Protein AF-A0A1M2YQU1-F1 (afdb_monomer_lite)

Radius of gyration: 32.19 Å; chains: 1; bounding box: 59×50×80 Å

Structure (mmCIF, N/CA/C/O backbone):
data_AF-A0A1M2YQU1-F1
#
_entry.id   AF-A0A1M2YQU1-F1
#
loop_
_atom_site.group_PDB
_atom_site.id
_atom_site.type_symbol
_atom_site.label_atom_id
_atom_site.label_alt_id
_atom_site.label_comp_id
_atom_site.label_asym_id
_atom_site.label_entity_id
_atom_site.label_seq_id
_atom_site.pdbx_PDB_ins_code
_atom_site.Cartn_x
_atom_site.Cartn_y
_atom_site.Cartn_z
_atom_site.occupancy
_atom_site.B_iso_or_equiv
_atom_site.auth_seq_id
_atom_site.auth_comp_id
_atom_site.auth_asym_id
_atom_site.auth_atom_id
_atom_site.pdbx_PDB_model_num
ATOM 1 N N . MET A 1 1 ? 38.304 32.583 -39.332 1.00 53.69 1 MET A N 1
ATOM 2 C CA . MET A 1 1 ? 36.931 32.877 -38.885 1.00 53.69 1 MET A CA 1
ATOM 3 C C . MET A 1 1 ? 36.137 31.611 -39.143 1.00 53.69 1 MET A C 1
ATOM 5 O O . MET A 1 1 ? 35.851 31.327 -40.295 1.00 53.69 1 MET A O 1
ATOM 9 N N . PHE A 1 2 ? 35.984 30.772 -38.117 1.00 60.31 2 PHE A N 1
ATOM 10 C CA . PHE A 1 2 ? 35.249 29.508 -38.220 1.00 60.31 2 PHE A CA 1
ATOM 11 C C . PHE A 1 2 ? 33.756 29.832 -38.169 1.00 60.31 2 PHE A C 1
ATOM 13 O O . PHE A 1 2 ? 33.346 30.621 -37.319 1.00 60.31 2 PHE A O 1
ATOM 20 N N . GLY A 1 3 ? 32.996 29.325 -39.138 1.00 74.44 3 GLY A N 1
ATOM 21 C CA . GLY A 1 3 ? 31.569 29.603 -39.271 1.00 74.44 3 GLY A CA 1
ATOM 22 C C . GLY A 1 3 ? 30.749 28.674 -38.387 1.00 74.44 3 GLY A C 1
ATOM 23 O O . GLY A 1 3 ? 31.134 27.529 -38.159 1.00 74.44 3 GLY A O 1
ATOM 24 N N . ASP A 1 4 ? 29.598 29.152 -37.925 1.00 73.00 4 ASP A N 1
ATOM 25 C CA . ASP A 1 4 ? 28.655 28.380 -37.103 1.00 73.00 4 ASP A CA 1
ATOM 26 C C . ASP A 1 4 ? 28.257 27.037 -37.755 1.00 73.00 4 ASP A C 1
ATOM 28 O O . ASP A 1 4 ? 27.980 26.056 -37.068 1.00 73.00 4 ASP A O 1
ATOM 32 N N . SER A 1 5 ? 28.350 26.950 -39.087 1.00 72.56 5 SER A N 1
ATOM 33 C CA . SER A 1 5 ? 28.106 25.743 -39.883 1.00 72.56 5 SER A CA 1
ATOM 34 C C . SER A 1 5 ? 29.110 24.605 -39.670 1.00 72.56 5 SER A C 1
ATOM 36 O O . SER A 1 5 ? 28.792 23.455 -39.976 1.00 72.56 5 SER A O 1
ATOM 38 N N . ASP A 1 6 ? 30.310 24.879 -39.153 1.00 74.12 6 ASP A N 1
ATOM 39 C CA . ASP A 1 6 ? 31.285 23.831 -38.837 1.00 74.12 6 ASP A CA 1
ATOM 40 C C . ASP A 1 6 ? 30.965 23.158 -37.494 1.00 74.12 6 ASP A C 1
ATOM 42 O O . ASP A 1 6 ? 31.154 21.951 -37.351 1.00 74.12 6 ASP A O 1
ATOM 46 N N . TRP A 1 7 ? 30.390 23.895 -36.537 1.00 67.50 7 TRP A N 1
ATOM 47 C CA . TRP A 1 7 ? 29.930 23.340 -35.259 1.00 67.50 7 TRP A CA 1
ATOM 48 C C . TRP A 1 7 ? 28.732 22.401 -35.427 1.00 67.50 7 TRP A C 1
ATOM 50 O O . TRP A 1 7 ? 28.686 21.347 -34.789 1.00 67.50 7 TRP A O 1
ATOM 60 N N . GLU A 1 8 ? 27.803 22.730 -36.327 1.00 70.69 8 GLU A N 1
ATOM 61 C CA . GLU A 1 8 ? 26.645 21.879 -36.629 1.00 70.69 8 GLU A CA 1
ATOM 62 C C . GLU A 1 8 ? 27.042 20.523 -37.228 1.00 70.69 8 GLU A C 1
ATOM 64 O O . GLU A 1 8 ? 26.410 19.508 -36.932 1.00 70.69 8 GLU A O 1
ATOM 69 N N . LYS A 1 9 ? 28.135 20.464 -38.000 1.00 69.00 9 LYS A N 1
ATOM 70 C CA . LYS A 1 9 ? 28.631 19.210 -38.591 1.00 69.00 9 LYS A CA 1
ATOM 71 C C . LYS A 1 9 ? 29.144 18.227 -37.539 1.00 69.00 9 LYS A C 1
ATOM 73 O O . LYS A 1 9 ? 28.830 17.044 -37.620 1.00 69.00 9 LYS A O 1
ATOM 78 N N . PHE A 1 10 ? 29.845 18.709 -36.511 1.00 62.84 10 PHE A N 1
ATOM 79 C CA . PHE A 1 10 ? 30.324 17.853 -35.416 1.00 62.84 10 PHE A CA 1
ATOM 80 C C . PHE A 1 10 ? 29.189 17.331 -34.525 1.00 62.84 10 PHE A C 1
ATOM 82 O O . PHE A 1 10 ? 29.283 16.236 -33.964 1.00 62.84 10 PHE A O 1
ATOM 89 N N . LEU A 1 11 ? 28.115 18.112 -34.384 1.00 66.62 11 LEU A N 1
ATOM 90 C CA . LEU A 1 11 ? 26.898 17.707 -33.679 1.00 66.62 11 LEU A CA 1
ATOM 91 C C . LEU A 1 11 ? 26.118 16.660 -34.489 1.00 66.62 11 LEU A C 1
ATOM 93 O O . LEU A 1 11 ? 25.670 15.663 -33.923 1.00 66.62 11 LEU A O 1
ATOM 97 N N . ALA A 1 12 ? 26.033 16.841 -35.809 1.00 63.03 12 ALA A N 1
ATOM 98 C CA . ALA A 1 12 ? 25.401 15.895 -36.724 1.00 63.03 12 ALA A CA 1
ATOM 99 C C . ALA A 1 12 ? 26.167 14.560 -36.824 1.00 63.03 12 ALA A C 1
ATOM 101 O O . ALA A 1 12 ? 25.546 13.501 -36.853 1.00 63.03 12 ALA A O 1
ATOM 102 N N . GLU A 1 13 ? 27.504 14.569 -36.780 1.00 61.34 13 GLU A N 1
ATOM 103 C CA . GLU A 1 13 ? 28.318 13.339 -36.776 1.00 61.34 13 GLU A CA 1
ATOM 104 C C . GLU A 1 13 ? 28.198 12.519 -35.477 1.00 61.34 13 GLU A C 1
ATOM 106 O O . GLU A 1 13 ? 28.418 11.307 -35.493 1.00 61.34 13 GLU A O 1
ATOM 111 N N . ARG A 1 14 ? 27.793 13.132 -34.353 1.00 58.28 14 ARG A N 1
ATOM 112 C CA . ARG A 1 14 ? 27.457 12.412 -33.105 1.00 58.28 14 ARG A CA 1
ATOM 113 C C . ARG A 1 14 ? 26.005 11.917 -33.043 1.00 58.28 14 ARG A C 1
ATOM 115 O O . ARG A 1 14 ? 25.676 11.148 -32.138 1.00 58.28 14 ARG A O 1
ATOM 122 N N . GLY A 1 15 ? 25.142 12.352 -33.960 1.00 62.62 15 GLY A N 1
ATOM 123 C CA . GLY A 1 15 ? 23.695 12.129 -33.924 1.00 62.62 15 GLY A CA 1
ATOM 124 C C . GLY A 1 15 ? 23.205 11.180 -35.014 1.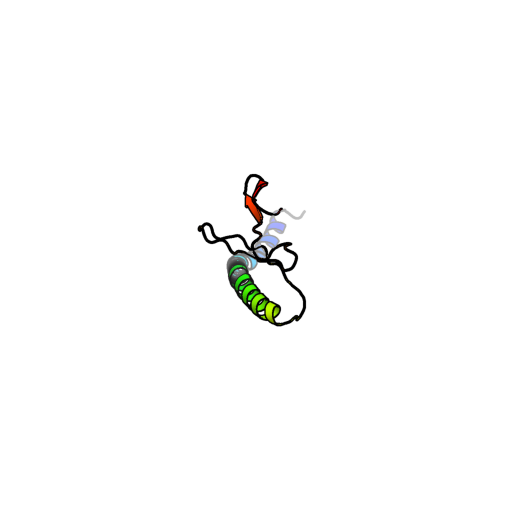00 62.62 15 GLY A C 1
ATOM 125 O O . GLY A 1 15 ? 22.6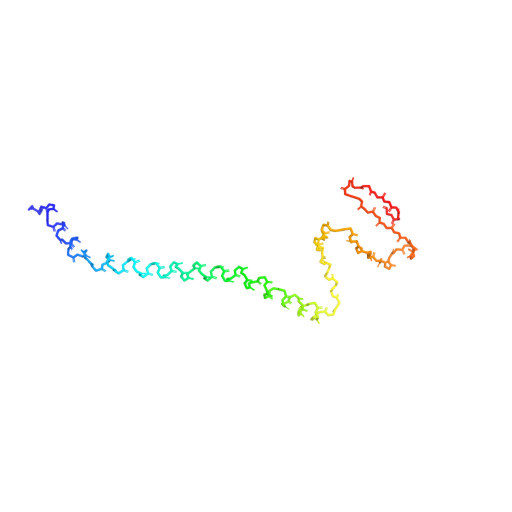26 11.627 -35.997 1.00 62.62 15 GLY A O 1
ATOM 126 N N . PRO A 1 16 ? 23.491 9.870 -34.901 1.00 54.19 16 PRO A N 1
ATOM 127 C CA . PRO A 1 16 ? 22.417 8.896 -35.165 1.00 54.19 16 PRO A CA 1
ATOM 128 C C . PRO A 1 16 ? 22.432 7.639 -34.270 1.00 54.19 16 PRO A C 1
ATOM 130 O O . PRO A 1 16 ? 21.465 6.879 -34.260 1.00 54.19 16 PRO A O 1
ATOM 133 N N . LEU A 1 17 ? 23.497 7.391 -33.497 1.00 55.00 17 LEU A N 1
ATOM 134 C CA . LEU A 1 17 ? 23.597 6.189 -32.647 1.00 55.00 17 LEU A CA 1
ATOM 135 C C . LEU A 1 17 ? 22.910 6.353 -31.288 1.00 55.00 17 LEU A C 1
ATOM 137 O O . LEU A 1 17 ? 22.363 5.386 -30.758 1.00 55.00 17 LEU A O 1
ATOM 141 N N . LEU A 1 18 ? 22.905 7.569 -30.736 1.00 55.34 18 LEU A N 1
ATOM 142 C CA . LEU A 1 18 ? 22.225 7.843 -29.473 1.00 55.34 18 LEU A CA 1
ATOM 143 C C . LEU A 1 18 ? 20.702 7.744 -29.649 1.00 55.34 18 LEU A C 1
ATOM 145 O O . LEU A 1 18 ? 20.038 7.106 -28.848 1.00 55.34 18 LEU A O 1
ATOM 149 N N . GLU A 1 19 ? 20.147 8.270 -30.740 1.00 54.84 19 GLU A N 1
ATOM 150 C CA . GLU A 1 19 ? 18.695 8.414 -30.923 1.00 54.84 19 GLU A CA 1
ATOM 151 C C . GLU A 1 19 ? 17.964 7.078 -31.186 1.00 54.84 19 GLU A C 1
ATOM 153 O O . GLU A 1 19 ? 16.851 6.859 -30.701 1.00 54.84 19 GLU A O 1
ATOM 158 N N . ILE A 1 20 ? 18.615 6.127 -31.868 1.00 52.75 20 ILE A N 1
ATOM 159 C CA . ILE A 1 20 ? 18.040 4.801 -32.169 1.00 52.75 20 ILE A CA 1
ATOM 160 C C . ILE A 1 20 ? 18.149 3.850 -30.959 1.00 52.75 20 ILE A C 1
ATOM 162 O O . ILE A 1 20 ? 17.248 3.045 -30.720 1.00 52.75 20 ILE A O 1
ATOM 166 N N . VAL A 1 21 ? 19.195 3.976 -30.131 1.00 53.16 21 VAL A N 1
ATOM 167 C CA . VAL A 1 21 ? 19.395 3.154 -28.917 1.00 53.16 21 VAL A CA 1
ATOM 168 C C . VAL A 1 21 ? 18.629 3.708 -27.704 1.00 53.16 21 VAL A C 1
ATOM 170 O O . VAL A 1 21 ? 18.144 2.943 -26.864 1.00 53.16 21 VAL A O 1
ATOM 173 N N . GLN A 1 22 ? 18.452 5.028 -27.623 1.00 55.00 22 GLN A N 1
ATOM 174 C CA . GLN A 1 22 ? 17.829 5.717 -26.489 1.00 55.00 22 GLN A CA 1
ATOM 175 C C . GLN A 1 22 ? 16.325 5.441 -26.360 1.00 55.00 22 GLN A C 1
ATOM 177 O O . GLN A 1 22 ? 15.795 5.466 -25.252 1.00 55.00 22 GLN A O 1
ATOM 182 N N . SER A 1 23 ? 15.621 5.101 -27.443 1.00 61.62 23 SER A N 1
ATOM 183 C CA . SER A 1 23 ? 14.178 4.833 -27.362 1.00 61.62 23 SER A CA 1
ATOM 184 C C . SER A 1 23 ? 13.842 3.439 -26.812 1.00 61.62 23 SER A C 1
ATOM 186 O O . SER A 1 23 ? 12.887 3.299 -26.050 1.00 61.62 23 SER A O 1
ATOM 188 N N . GLY A 1 24 ?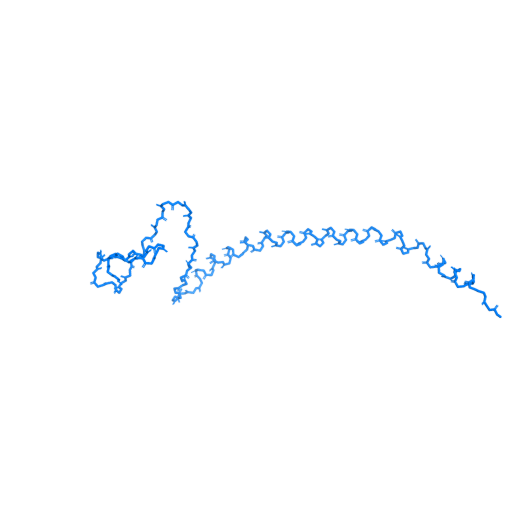 14.619 2.407 -27.155 1.00 75.94 24 GLY A N 1
ATOM 189 C CA . GLY A 1 24 ? 14.323 1.019 -26.782 1.00 75.94 24 GLY A CA 1
ATOM 190 C C . GLY A 1 24 ? 14.758 0.667 -25.361 1.00 75.94 24 GLY A C 1
ATOM 191 O O . GLY A 1 24 ? 13.954 0.191 -24.560 1.00 75.94 24 GLY A O 1
ATOM 192 N N . ALA A 1 25 ? 16.019 0.948 -25.024 1.00 84.31 25 ALA A N 1
ATOM 193 C CA . ALA A 1 25 ? 16.591 0.574 -23.731 1.00 84.31 25 ALA A CA 1
ATOM 194 C C . ALA A 1 25 ? 15.908 1.299 -22.559 1.00 84.31 25 ALA A C 1
ATOM 196 O O . ALA A 1 25 ? 15.614 0.682 -21.535 1.00 84.31 25 ALA A O 1
ATOM 197 N N . ILE A 1 26 ? 15.580 2.585 -22.730 1.00 84.56 26 ILE A N 1
ATOM 198 C CA . ILE A 1 26 ? 14.883 3.378 -21.706 1.00 84.56 26 ILE A CA 1
ATOM 199 C C . ILE A 1 26 ? 13.473 2.836 -21.460 1.00 84.56 26 ILE A C 1
ATOM 201 O O . ILE A 1 26 ? 13.059 2.713 -20.310 1.00 84.56 26 ILE A O 1
ATOM 205 N N . ARG A 1 27 ? 12.741 2.453 -22.514 1.00 87.88 27 ARG A N 1
ATOM 206 C CA . ARG A 1 27 ? 11.408 1.845 -22.369 1.00 87.88 27 ARG A CA 1
ATOM 207 C C . ARG A 1 27 ? 11.478 0.518 -21.623 1.00 87.88 27 ARG A C 1
ATOM 209 O O . ARG A 1 27 ? 10.667 0.291 -20.735 1.00 87.88 27 ARG A O 1
ATOM 216 N N . ILE A 1 28 ? 12.460 -0.327 -21.938 1.00 91.56 28 ILE A N 1
ATOM 217 C CA . ILE A 1 28 ? 12.659 -1.610 -21.249 1.00 91.56 28 ILE A CA 1
ATOM 218 C C . ILE A 1 28 ? 12.977 -1.380 -19.766 1.00 91.56 28 ILE A C 1
ATOM 220 O O . ILE A 1 28 ? 12.353 -2.001 -18.907 1.00 91.56 28 ILE A O 1
ATOM 224 N N . ALA A 1 29 ? 13.886 -0.453 -19.455 1.00 92.81 29 ALA A N 1
ATOM 225 C CA . ALA A 1 29 ? 14.226 -0.109 -18.077 1.00 92.81 29 ALA A CA 1
ATOM 226 C C . ALA A 1 29 ? 13.013 0.437 -17.300 1.00 92.81 29 ALA A C 1
ATOM 228 O O . ALA A 1 29 ? 12.778 0.031 -16.163 1.00 92.81 29 ALA A O 1
ATOM 229 N N . LEU A 1 30 ? 12.207 1.303 -17.925 1.00 92.81 30 LEU A N 1
ATOM 230 C CA . LEU A 1 30 ? 10.986 1.851 -17.326 1.00 92.81 30 LEU A CA 1
ATOM 231 C C . LEU A 1 30 ? 9.926 0.773 -17.072 1.00 92.81 30 LEU A C 1
ATOM 233 O O . LEU A 1 30 ? 9.335 0.744 -15.994 1.00 92.81 30 LEU A O 1
ATOM 237 N N . LEU A 1 31 ? 9.705 -0.130 -18.031 1.00 96.06 31 LEU A N 1
ATOM 238 C CA . LEU A 1 31 ? 8.769 -1.247 -17.878 1.00 96.06 31 LEU A CA 1
ATOM 239 C C . LEU A 1 31 ? 9.206 -2.184 -16.751 1.00 96.06 31 LEU A C 1
ATOM 241 O O . LEU A 1 31 ? 8.386 -2.567 -15.915 1.00 96.06 31 LEU A O 1
ATOM 245 N N . PHE A 1 32 ? 10.496 -2.514 -16.691 1.00 96.94 32 PHE A N 1
ATOM 246 C CA . PHE A 1 32 ? 11.041 -3.359 -15.636 1.00 96.94 32 PHE A CA 1
ATOM 247 C C . PHE A 1 32 ? 10.914 -2.698 -14.258 1.00 96.94 32 PHE A C 1
ATOM 249 O O . PHE A 1 32 ? 10.402 -3.320 -13.330 1.00 96.94 32 PHE A O 1
ATOM 256 N N . GLY A 1 33 ? 11.296 -1.423 -14.133 1.00 96.88 33 GLY A N 1
ATOM 257 C CA . GLY A 1 33 ? 11.180 -0.674 -12.882 1.00 96.88 33 GLY A CA 1
ATOM 258 C C . GLY A 1 33 ? 9.732 -0.550 -12.400 1.00 96.88 33 GLY A C 1
ATOM 259 O O . GLY A 1 33 ? 9.446 -0.813 -11.234 1.00 96.88 33 GLY A O 1
ATOM 260 N N . SER A 1 34 ? 8.797 -0.229 -13.300 1.00 97.69 34 SER A N 1
ATOM 261 C CA . SER A 1 34 ? 7.367 -0.147 -12.973 1.00 97.69 34 SER A CA 1
ATOM 262 C C . SER A 1 34 ? 6.808 -1.494 -12.510 1.00 97.69 34 SER A C 1
ATOM 264 O O . SER A 1 34 ? 6.121 -1.561 -11.489 1.00 97.69 34 SER A O 1
ATOM 266 N N . THR A 1 35 ? 7.162 -2.576 -13.208 1.00 97.38 35 THR A N 1
ATOM 267 C CA . THR A 1 35 ? 6.734 -3.932 -12.847 1.00 97.38 35 THR A CA 1
ATOM 268 C C . THR A 1 35 ? 7.309 -4.345 -11.493 1.00 97.38 35 THR A C 1
ATOM 270 O O . THR A 1 35 ? 6.577 -4.859 -10.653 1.00 97.38 35 THR A O 1
ATOM 273 N N . ALA A 1 36 ? 8.589 -4.066 -11.234 1.00 97.50 36 ALA A N 1
ATOM 274 C CA . ALA A 1 36 ? 9.229 -4.360 -9.955 1.00 97.50 36 ALA A CA 1
ATOM 275 C C . ALA A 1 36 ? 8.549 -3.628 -8.786 1.00 97.50 36 ALA A C 1
ATOM 277 O O . ALA A 1 36 ? 8.297 -4.239 -7.750 1.00 97.50 36 ALA A O 1
ATOM 278 N N . ILE A 1 37 ? 8.191 -2.351 -8.963 1.00 97.31 37 ILE A N 1
ATOM 279 C CA . ILE A 1 37 ? 7.461 -1.572 -7.950 1.00 97.31 37 ILE A CA 1
ATOM 280 C C . ILE A 1 37 ? 6.066 -2.162 -7.709 1.00 97.31 37 ILE A C 1
ATOM 282 O O . ILE A 1 37 ? 5.669 -2.348 -6.559 1.00 97.31 37 ILE A O 1
ATOM 286 N N . ALA A 1 38 ? 5.330 -2.496 -8.773 1.00 97.19 38 ALA A N 1
ATOM 287 C CA . ALA A 1 38 ? 4.005 -3.101 -8.655 1.00 97.19 38 ALA A CA 1
ATOM 288 C C . ALA A 1 38 ? 4.056 -4.447 -7.911 1.00 97.19 38 ALA A C 1
ATOM 290 O O . ALA A 1 38 ? 3.267 -4.692 -6.999 1.00 97.19 38 ALA A O 1
ATOM 291 N N . ILE A 1 39 ? 5.030 -5.291 -8.254 1.00 96.38 39 ILE A N 1
ATOM 292 C CA . ILE A 1 39 ? 5.297 -6.568 -7.587 1.00 96.38 39 ILE A CA 1
ATOM 293 C C . ILE A 1 39 ? 5.652 -6.339 -6.113 1.00 96.38 39 ILE A C 1
ATOM 295 O O . ILE A 1 39 ? 5.085 -7.005 -5.250 1.00 96.38 39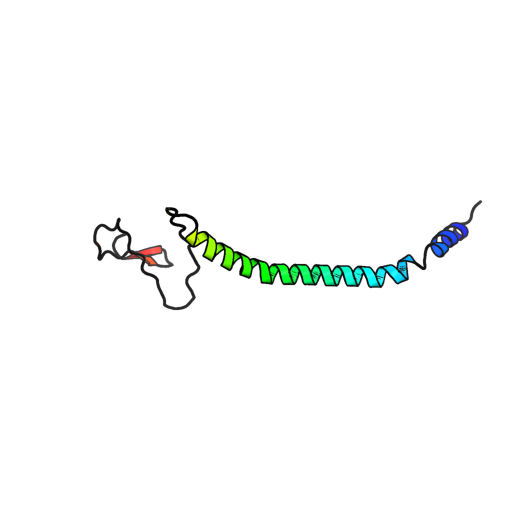 ILE A O 1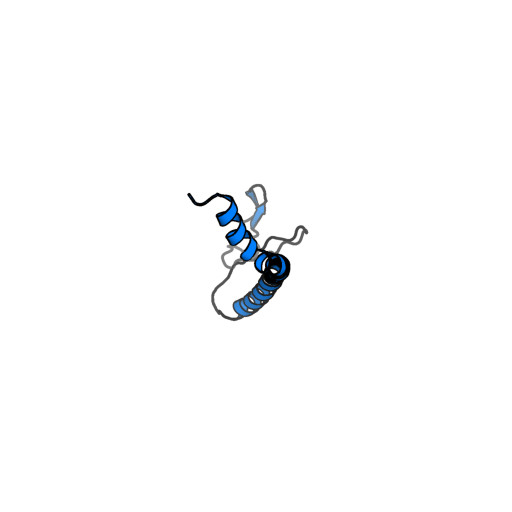
ATOM 299 N N . ALA A 1 40 ? 6.527 -5.381 -5.798 1.00 95.50 40 ALA A N 1
ATOM 300 C CA . ALA A 1 40 ? 6.912 -5.074 -4.422 1.00 95.50 40 ALA A CA 1
ATOM 301 C C . ALA A 1 40 ? 5.705 -4.677 -3.559 1.00 95.50 40 ALA A C 1
ATOM 303 O O . ALA A 1 40 ? 5.574 -5.164 -2.439 1.00 95.50 40 ALA A O 1
ATOM 304 N N . LEU A 1 41 ? 4.785 -3.864 -4.087 1.00 94.81 41 LEU A N 1
ATOM 305 C CA . LEU A 1 41 ? 3.570 -3.459 -3.369 1.00 94.81 41 LEU A CA 1
ATOM 306 C C . LEU A 1 41 ? 2.589 -4.614 -3.126 1.00 94.81 41 LEU A C 1
ATOM 308 O O . LEU A 1 41 ? 1.835 -4.572 -2.156 1.00 94.81 41 LEU A O 1
ATOM 312 N N . LEU A 1 42 ? 2.599 -5.645 -3.975 1.00 92.06 42 LEU A N 1
ATOM 313 C CA . LEU A 1 42 ? 1.757 -6.831 -3.807 1.00 92.06 42 LEU A CA 1
ATOM 314 C C . LEU A 1 42 ? 2.399 -7.887 -2.901 1.00 92.06 42 LEU A C 1
ATOM 316 O O . LEU A 1 42 ? 1.717 -8.458 -2.053 1.00 92.06 42 LEU A O 1
ATOM 320 N N . LEU A 1 43 ? 3.700 -8.145 -3.052 1.00 91.75 43 LEU A N 1
ATOM 321 C CA . LEU A 1 43 ? 4.409 -9.177 -2.291 1.00 91.75 43 LEU A CA 1
ATOM 322 C C . LEU A 1 43 ? 4.824 -8.726 -0.890 1.00 91.75 43 LEU A C 1
ATOM 324 O O . LEU A 1 43 ? 4.771 -9.544 0.026 1.00 91.75 43 LEU A O 1
ATOM 328 N N . ALA A 1 44 ? 5.188 -7.455 -0.685 1.00 90.62 44 ALA A N 1
ATOM 329 C CA . ALA A 1 44 ? 5.546 -6.945 0.640 1.00 90.62 44 ALA A CA 1
ATOM 330 C C . ALA A 1 44 ? 4.469 -7.215 1.712 1.00 90.62 44 ALA A C 1
ATOM 332 O O . ALA A 1 44 ? 4.822 -7.764 2.756 1.00 90.62 44 ALA A O 1
ATOM 333 N N . PRO A 1 45 ? 3.165 -6.926 1.497 1.00 81.81 45 PRO A N 1
ATOM 334 C CA . PRO A 1 45 ? 2.147 -7.222 2.506 1.00 81.81 45 PRO A CA 1
ATOM 335 C C . PRO A 1 45 ? 1.880 -8.723 2.676 1.00 81.81 45 PRO A C 1
ATOM 337 O O . PRO A 1 45 ? 1.420 -9.135 3.738 1.00 81.81 45 PRO A O 1
ATOM 340 N N . VAL A 1 46 ? 2.139 -9.554 1.660 1.00 85.25 46 VAL A N 1
ATOM 341 C CA . VAL A 1 46 ? 2.008 -11.016 1.782 1.00 85.25 46 VAL A CA 1
ATOM 342 C C . VAL A 1 46 ? 3.120 -11.569 2.669 1.00 85.25 46 VAL A C 1
ATOM 344 O O . VAL A 1 46 ? 2.841 -12.349 3.576 1.00 85.25 46 VAL A O 1
ATOM 347 N N . LEU A 1 47 ? 4.352 -11.098 2.475 1.00 80.62 47 LEU A N 1
ATOM 348 C CA . LEU A 1 47 ? 5.494 -11.515 3.281 1.00 80.62 47 LEU A CA 1
ATOM 349 C C . LEU A 1 47 ? 5.422 -10.966 4.716 1.00 80.62 47 LEU A C 1
ATOM 351 O O . LEU A 1 47 ? 5.735 -11.689 5.656 1.00 80.62 47 LEU A O 1
ATOM 355 N N . ASP A 1 48 ? 4.934 -9.733 4.912 1.00 76.31 48 ASP A N 1
ATOM 356 C CA . ASP A 1 48 ? 4.686 -9.170 6.252 1.00 76.31 48 ASP A CA 1
ATOM 357 C C . ASP A 1 48 ? 3.654 -9.988 7.048 1.00 76.31 48 ASP A C 1
ATOM 359 O O . ASP A 1 48 ? 3.785 -10.170 8.258 1.00 76.31 48 ASP A O 1
ATOM 363 N N . ARG A 1 49 ? 2.634 -10.547 6.381 1.00 65.50 49 ARG A N 1
ATOM 364 C CA . ARG A 1 49 ? 1.675 -11.448 7.043 1.00 65.50 49 ARG A CA 1
ATOM 365 C C . ARG A 1 49 ? 2.355 -12.719 7.540 1.00 65.50 49 ARG A C 1
ATOM 367 O O . ARG A 1 49 ? 2.075 -13.146 8.656 1.00 65.50 49 ARG A O 1
ATOM 374 N N . GLU A 1 50 ? 3.245 -13.303 6.748 1.00 60.81 50 GLU A N 1
ATOM 375 C CA . GLU A 1 50 ? 3.952 -14.533 7.110 1.00 60.81 50 GLU A CA 1
ATOM 376 C C . GLU A 1 50 ? 4.957 -14.305 8.247 1.00 60.81 50 GLU A C 1
ATOM 378 O O . GLU A 1 50 ? 4.971 -15.059 9.222 1.00 60.81 50 GLU A O 1
ATOM 383 N N . THR A 1 51 ? 5.722 -13.208 8.207 1.00 59.81 51 THR A N 1
ATOM 384 C CA . THR A 1 51 ? 6.631 -12.838 9.305 1.00 59.81 51 THR A CA 1
ATOM 385 C C . THR A 1 51 ? 5.879 -12.446 10.573 1.00 59.81 51 THR A C 1
ATOM 387 O O . THR A 1 51 ? 6.360 -12.728 11.669 1.00 59.81 51 THR A O 1
ATOM 390 N N . ARG A 1 52 ? 4.682 -11.852 10.469 1.00 56.84 52 ARG A N 1
ATOM 391 C CA . ARG A 1 52 ? 3.814 -11.602 11.627 1.00 56.84 52 ARG A CA 1
ATOM 392 C C . ARG A 1 52 ? 3.320 -12.910 12.239 1.00 56.84 52 ARG A C 1
ATOM 394 O O . ARG A 1 52 ? 3.400 -13.052 13.453 1.00 56.84 52 ARG A O 1
ATOM 401 N N . VAL A 1 53 ? 2.862 -13.872 11.436 1.00 56.41 53 VAL A N 1
ATOM 402 C CA . VAL A 1 53 ? 2.441 -15.197 11.932 1.00 56.41 53 VAL A CA 1
ATOM 403 C C . VAL A 1 53 ? 3.617 -15.939 12.583 1.00 56.41 53 VAL A C 1
ATOM 405 O O . VAL A 1 53 ? 3.460 -16.506 13.662 1.00 56.41 53 VAL A O 1
ATOM 408 N N . ALA A 1 54 ? 4.814 -15.868 11.997 1.00 55.72 54 ALA A N 1
ATOM 409 C CA . ALA A 1 54 ? 6.023 -16.454 12.575 1.00 55.72 54 ALA A CA 1
ATOM 410 C C . ALA A 1 54 ? 6.498 -15.720 13.848 1.00 55.72 54 ALA A C 1
ATOM 412 O O . ALA A 1 54 ? 6.897 -16.354 14.822 1.00 55.72 54 ALA A O 1
ATOM 413 N N . GLY A 1 55 ? 6.415 -14.388 13.876 1.00 53.09 55 GLY A N 1
ATOM 414 C CA . GLY A 1 55 ? 6.838 -13.546 14.997 1.00 53.09 55 GLY A CA 1
ATOM 415 C C . GLY A 1 55 ? 5.888 -13.563 16.199 1.00 53.09 55 GLY A C 1
ATOM 416 O O . GLY A 1 55 ? 6.339 -13.333 17.318 1.00 53.09 55 GLY A O 1
ATOM 417 N N . VAL A 1 56 ? 4.602 -13.875 15.996 1.00 53.81 56 VAL A N 1
ATOM 418 C CA . VAL A 1 56 ? 3.631 -14.132 17.080 1.00 53.81 56 VAL A CA 1
ATOM 419 C C . VAL A 1 56 ? 4.002 -15.395 17.867 1.00 53.81 56 VAL A C 1
ATOM 421 O O . VAL A 1 56 ? 3.776 -15.449 19.070 1.00 53.81 56 VAL A O 1
ATOM 424 N N . ASN A 1 57 ? 4.653 -16.368 17.225 1.00 53.16 57 ASN A N 1
ATOM 425 C CA . ASN A 1 57 ? 5.094 -17.609 17.868 1.00 53.16 57 ASN A CA 1
ATOM 426 C C . ASN A 1 57 ? 6.518 -17.538 18.457 1.00 53.16 57 ASN A C 1
ATOM 428 O O . ASN A 1 57 ? 6.950 -18.490 19.104 1.00 53.16 57 ASN A O 1
ATOM 432 N N . ALA A 1 58 ? 7.268 -16.452 18.228 1.00 55.25 58 ALA A N 1
ATOM 433 C CA . ALA A 1 58 ? 8.713 -16.422 18.476 1.00 55.25 58 ALA A CA 1
ATOM 434 C C . ALA A 1 58 ? 9.150 -15.775 19.805 1.00 55.25 58 ALA A C 1
ATOM 436 O O . ALA A 1 58 ? 10.304 -15.949 20.191 1.00 55.25 58 ALA A O 1
ATOM 437 N N . LEU A 1 59 ? 8.282 -15.043 20.519 1.00 55.91 59 LEU A N 1
ATOM 438 C CA . LEU A 1 59 ? 8.648 -14.416 21.799 1.00 55.91 59 LEU A CA 1
ATOM 439 C C . LEU A 1 59 ? 7.642 -14.741 22.915 1.00 55.91 59 LEU A C 1
ATOM 441 O O . LEU A 1 59 ? 6.583 -14.114 22.987 1.00 55.91 59 LEU A O 1
ATOM 445 N N . PRO A 1 60 ? 7.974 -15.674 23.826 1.00 55.97 60 PRO A N 1
ATOM 446 C CA . PRO A 1 60 ? 7.202 -15.860 25.044 1.00 55.97 60 PRO A CA 1
ATOM 447 C C . PRO A 1 60 ? 7.337 -14.613 25.933 1.00 55.97 60 PRO A C 1
ATOM 449 O O . PRO A 1 60 ? 8.445 -14.215 26.283 1.00 55.97 60 PRO A O 1
ATOM 452 N N . GLY A 1 61 ? 6.209 -13.997 26.301 1.00 59.91 61 GLY A N 1
ATOM 453 C CA . GLY A 1 61 ? 6.155 -12.939 27.321 1.00 59.91 61 GLY A CA 1
ATOM 454 C C . GLY A 1 61 ? 5.949 -11.502 26.828 1.00 59.91 61 GLY A C 1
ATOM 455 O O . GLY A 1 61 ? 5.977 -10.592 27.651 1.00 59.91 61 GLY A O 1
ATOM 456 N N . ILE A 1 62 ? 5.712 -11.271 25.532 1.00 53.31 62 ILE A N 1
ATOM 457 C CA . ILE A 1 62 ? 5.320 -9.945 25.024 1.00 53.31 62 ILE A CA 1
ATOM 458 C C . ILE A 1 62 ? 3.870 -10.003 24.538 1.00 53.31 62 ILE A C 1
ATOM 460 O O . ILE A 1 62 ? 3.595 -10.565 23.479 1.00 53.31 62 ILE A O 1
ATOM 464 N N . ASP A 1 63 ? 2.951 -9.390 25.289 1.00 58.97 63 ASP A N 1
ATOM 465 C CA . ASP A 1 63 ? 1.576 -9.158 24.835 1.00 58.97 63 ASP A CA 1
ATOM 466 C C . ASP A 1 63 ? 1.573 -8.025 23.801 1.00 58.97 63 ASP A C 1
ATOM 468 O O . ASP A 1 63 ? 1.529 -6.835 24.124 1.00 58.97 63 ASP A O 1
ATOM 472 N N . ARG A 1 64 ? 1.718 -8.385 22.523 1.00 57.41 64 ARG A N 1
ATOM 473 C CA . ARG A 1 64 ? 1.549 -7.427 21.429 1.00 57.41 64 ARG A CA 1
ATOM 474 C C . ARG A 1 64 ? 0.056 -7.206 21.213 1.00 57.41 64 ARG A C 1
ATOM 476 O O . ARG A 1 64 ? -0.569 -7.910 20.422 1.00 57.41 64 ARG A O 1
ATOM 483 N N . MET A 1 65 ? -0.492 -6.181 21.860 1.00 58.56 65 MET A N 1
ATOM 484 C CA . MET A 1 65 ? -1.831 -5.689 21.549 1.00 58.56 65 MET A CA 1
ATOM 485 C C . MET A 1 65 ? -1.844 -5.113 20.128 1.00 58.56 65 MET A C 1
ATOM 487 O O . MET A 1 65 ? -1.362 -4.011 19.871 1.00 58.56 65 MET A O 1
ATOM 491 N N . VAL A 1 66 ? -2.386 -5.876 19.180 1.00 56.41 66 VAL A N 1
ATOM 492 C CA . VAL A 1 66 ? -2.706 -5.378 17.842 1.00 56.41 66 VAL A CA 1
ATOM 493 C C . VAL A 1 66 ? -4.102 -4.774 17.915 1.00 56.41 66 VAL A C 1
ATOM 495 O O . VAL A 1 66 ? -5.099 -5.489 17.847 1.00 56.41 66 VAL A O 1
ATOM 498 N N . THR A 1 67 ? -4.192 -3.452 18.038 1.00 63.34 67 THR A N 1
ATOM 499 C CA . THR A 1 67 ? -5.434 -2.708 17.794 1.00 63.34 67 THR A CA 1
ATOM 500 C C . THR A 1 67 ? -5.739 -2.738 16.295 1.00 63.34 67 THR A C 1
ATOM 502 O O . THR A 1 67 ? -5.462 -1.807 15.544 1.00 63.34 67 THR A O 1
ATOM 505 N N . GLY A 1 68 ? -6.244 -3.880 15.829 1.00 55.56 68 GLY A N 1
ATOM 506 C CA . GLY A 1 68 ? -6.752 -4.052 14.476 1.00 55.56 68 GLY A CA 1
ATOM 507 C C . GLY A 1 68 ? -8.087 -3.333 14.313 1.00 55.56 68 GLY A C 1
ATOM 508 O O . GLY A 1 68 ? -8.925 -3.334 15.213 1.00 55.56 68 GLY A O 1
ATOM 509 N N . THR A 1 69 ? -8.293 -2.723 13.150 1.00 53.28 69 THR A N 1
ATOM 510 C CA . THR A 1 69 ? -9.583 -2.162 12.742 1.00 53.28 69 THR A CA 1
ATOM 511 C C . THR A 1 69 ? -10.678 -3.225 12.831 1.00 53.28 69 THR A C 1
ATOM 513 O O . THR A 1 69 ? -10.562 -4.281 12.206 1.00 53.28 69 THR A O 1
ATOM 516 N N . VAL A 1 70 ? -11.741 -2.945 13.588 1.00 58.47 70 VAL A N 1
ATOM 517 C CA . VAL A 1 70 ? -12.916 -3.821 13.673 1.00 58.47 70 VAL A CA 1
ATOM 518 C C . VAL A 1 70 ? -13.593 -3.835 12.294 1.00 58.47 70 VAL A C 1
ATOM 520 O O . VAL A 1 70 ? -13.838 -2.758 11.743 1.00 58.47 70 VAL A O 1
ATOM 523 N N . PRO A 1 71 ? -13.872 -5.009 11.696 1.00 57.97 71 PRO A N 1
ATOM 524 C CA . PRO A 1 71 ? -14.631 -5.074 10.452 1.00 57.97 71 PRO A CA 1
ATOM 525 C C . PRO A 1 71 ? -15.983 -4.375 10.643 1.00 57.97 71 PRO A C 1
ATOM 527 O O . PRO A 1 71 ? -16.576 -4.455 11.713 1.00 57.97 71 PRO A O 1
ATOM 530 N N . THR A 1 72 ? -16.504 -3.721 9.606 1.00 61.97 72 THR A N 1
ATOM 531 C CA . THR A 1 72 ? -17.788 -2.983 9.597 1.00 61.97 72 THR A CA 1
ATOM 532 C C . THR A 1 72 ? -19.038 -3.875 9.757 1.00 61.97 72 THR A C 1
ATOM 534 O O . THR A 1 72 ? -20.135 -3.509 9.342 1.00 61.97 72 THR A O 1
ATOM 537 N N . GLY A 1 73 ? -18.896 -5.053 10.370 1.00 63.88 73 GLY A N 1
ATOM 538 C CA . GLY A 1 73 ? -19.978 -5.917 10.828 1.00 63.88 73 GLY A CA 1
ATOM 539 C C . GLY A 1 73 ? -20.203 -5.785 12.338 1.00 63.88 73 GLY A C 1
ATOM 540 O O . GLY A 1 73 ? -19.326 -5.360 13.082 1.00 63.88 73 GLY A O 1
ATOM 541 N N . LYS A 1 74 ? -21.384 -6.189 12.820 1.00 64.62 74 LYS A N 1
ATOM 542 C CA . LYS A 1 74 ? -21.742 -6.204 14.254 1.00 64.62 74 LYS A CA 1
ATOM 543 C C . LYS A 1 74 ? -21.060 -7.357 15.014 1.00 64.62 74 LYS A C 1
ATOM 545 O O . LYS A 1 74 ? -21.725 -8.106 15.720 1.00 64.62 74 LYS A O 1
ATOM 550 N N . ILE A 1 75 ? -19.758 -7.545 14.826 1.00 63.38 75 ILE A N 1
ATOM 551 C CA . ILE A 1 75 ? -18.965 -8.557 15.528 1.00 63.38 75 ILE A CA 1
ATOM 552 C C . ILE A 1 75 ? -18.012 -7.803 16.447 1.00 63.38 75 ILE A C 1
ATOM 554 O O . ILE A 1 75 ? -17.125 -7.094 15.982 1.00 63.38 75 ILE A O 1
ATOM 558 N N . TYR A 1 76 ? -18.228 -7.934 17.752 1.00 60.28 76 TYR A N 1
ATOM 559 C CA . TYR A 1 76 ? -17.386 -7.334 18.778 1.00 60.28 76 TYR A CA 1
ATOM 560 C C . TYR A 1 76 ? -16.662 -8.442 19.545 1.00 60.28 76 TYR A C 1
ATOM 562 O O . TYR A 1 76 ? -17.271 -9.429 19.957 1.00 60.28 76 TYR A O 1
ATOM 570 N N . THR A 1 77 ? -15.353 -8.285 19.734 1.00 62.62 77 THR A N 1
ATOM 571 C CA . THR A 1 77 ? -14.558 -9.186 20.575 1.00 62.62 77 THR A CA 1
ATOM 572 C C . THR A 1 77 ? -14.568 -8.645 21.998 1.00 62.62 77 THR A C 1
ATOM 574 O O . THR A 1 77 ? -14.086 -7.541 22.247 1.00 62.62 77 THR A O 1
ATOM 577 N N . LEU A 1 78 ? -15.119 -9.410 22.940 1.00 66.94 78 LEU A N 1
ATOM 578 C CA . LEU A 1 78 ? -15.033 -9.089 24.364 1.00 66.94 78 LEU A CA 1
ATOM 579 C C . LEU A 1 78 ? -13.696 -9.598 24.916 1.00 66.94 78 LEU A C 1
ATOM 581 O O . LEU A 1 78 ? -13.506 -10.804 25.057 1.00 66.94 78 LEU A O 1
ATOM 585 N N . HIS A 1 79 ? -12.783 -8.683 25.251 1.00 62.62 79 HIS A N 1
ATOM 586 C CA . HIS A 1 79 ? -11.589 -9.002 26.036 1.00 62.62 79 HIS A CA 1
ATOM 587 C C . HIS A 1 79 ? -11.912 -8.881 27.529 1.00 62.62 79 HIS A C 1
ATOM 589 O O . HIS A 1 79 ? -12.271 -7.806 28.003 1.00 62.62 79 HIS A O 1
ATOM 595 N N . ARG A 1 80 ? -11.786 -9.986 28.271 1.00 68.69 80 ARG A N 1
ATOM 596 C CA . ARG A 1 80 ? -11.936 -10.014 29.733 1.00 68.69 80 ARG A CA 1
ATOM 597 C C . ARG A 1 80 ? -10.570 -9.784 30.378 1.00 68.69 80 ARG A C 1
ATOM 599 O O . ARG A 1 80 ? -9.628 -10.507 30.059 1.00 68.69 80 ARG A O 1
ATOM 606 N N . SER A 1 81 ? -10.462 -8.796 31.265 1.00 67.44 81 SER A N 1
ATOM 607 C CA . SER A 1 81 ? -9.220 -8.522 32.000 1.00 67.44 81 SER A CA 1
ATOM 608 C C . SER A 1 81 ? -9.276 -9.156 33.386 1.00 67.44 81 SER A C 1
ATOM 610 O O . SER A 1 81 ? -10.298 -9.108 34.061 1.00 67.44 81 SER A O 1
ATOM 612 N N . ILE A 1 82 ? -8.158 -9.734 33.825 1.00 70.75 82 ILE A N 1
ATOM 613 C CA . ILE A 1 82 ? -8.016 -10.320 35.168 1.00 70.75 82 ILE A CA 1
ATOM 614 C C . ILE A 1 82 ? -8.007 -9.222 36.252 1.00 70.75 82 ILE A C 1
ATOM 616 O O . ILE A 1 82 ? -8.263 -9.510 37.413 1.00 70.75 82 ILE A O 1
ATOM 620 N N . LEU A 1 83 ? -7.761 -7.958 35.878 1.00 70.25 83 LEU A N 1
ATOM 621 C CA . LEU A 1 83 ? -7.795 -6.806 36.790 1.00 70.25 83 LEU A CA 1
ATOM 622 C C . LEU A 1 83 ? -9.209 -6.229 36.986 1.00 70.25 83 LEU A C 1
ATOM 624 O O . LEU A 1 83 ? -9.364 -5.212 37.654 1.00 70.25 83 LEU A O 1
ATOM 628 N N . GLN A 1 84 ? -10.235 -6.825 36.376 1.00 68.25 84 GLN A N 1
ATOM 629 C CA . GLN A 1 84 ? -11.616 -6.412 36.603 1.00 68.25 84 GLN A CA 1
ATOM 630 C C . GLN A 1 84 ? -12.071 -6.824 38.007 1.00 68.25 84 GLN A C 1
ATOM 632 O O . GLN A 1 84 ? -11.911 -7.980 38.390 1.00 68.25 84 GLN A O 1
ATOM 637 N N . ASP A 1 85 ? -12.671 -5.884 38.742 1.00 69.12 85 ASP A N 1
ATOM 638 C CA . ASP A 1 85 ? -13.081 -6.066 40.145 1.00 69.12 85 ASP A CA 1
ATOM 639 C C . ASP A 1 85 ? -14.095 -7.214 40.310 1.00 69.12 85 ASP A C 1
ATOM 641 O O . ASP A 1 85 ? -14.091 -7.951 41.296 1.00 69.12 85 ASP A O 1
ATOM 645 N N . THR A 1 86 ? -14.924 -7.444 39.283 1.00 72.06 86 THR A N 1
ATOM 646 C CA . THR A 1 86 ? -15.787 -8.625 39.195 1.00 72.06 86 THR A CA 1
ATOM 647 C C . THR A 1 86 ? -15.683 -9.303 37.822 1.00 72.06 86 THR A C 1
ATOM 649 O O . THR A 1 86 ? -15.620 -8.630 36.794 1.00 72.06 86 THR A O 1
ATOM 652 N N . PRO A 1 87 ? -15.727 -10.648 37.746 1.00 68.88 87 PRO A N 1
ATOM 653 C CA . PRO A 1 87 ? -15.611 -11.399 36.486 1.00 68.88 87 PRO A CA 1
ATOM 654 C C . PRO A 1 87 ? -16.795 -11.196 35.521 1.00 68.88 87 PRO A C 1
ATOM 656 O O . PRO A 1 87 ? -16.742 -11.625 34.364 1.00 68.88 87 PRO A O 1
ATOM 659 N N . SER A 1 88 ? -17.871 -10.571 36.004 1.00 71.62 88 SER A N 1
ATOM 660 C CA . SER A 1 88 ? -19.043 -10.154 35.235 1.00 71.62 88 SER A CA 1
ATOM 661 C C . SER A 1 88 ? -19.001 -8.689 34.809 1.00 71.62 88 SER A C 1
ATOM 663 O O . SER A 1 88 ? -19.922 -8.256 34.117 1.00 71.62 88 SER A O 1
ATOM 665 N N . SER A 1 89 ? -17.995 -7.912 35.224 1.00 74.38 89 SER A N 1
ATOM 666 C CA . SER A 1 89 ? -17.953 -6.503 34.863 1.00 74.38 89 SER A CA 1
ATOM 667 C C . SER A 1 89 ? -17.666 -6.344 33.371 1.00 74.38 89 SER A C 1
ATOM 669 O O . SER A 1 89 ? -16.814 -7.008 32.774 1.00 74.38 89 SER A O 1
ATOM 671 N N . VAL A 1 90 ? -18.446 -5.478 32.736 1.00 75.25 90 VAL A N 1
ATOM 672 C CA . VAL A 1 90 ? -18.301 -5.115 31.328 1.00 75.25 90 VAL A CA 1
ATOM 673 C C . VAL A 1 90 ? -18.020 -3.624 31.303 1.00 75.25 90 VAL A C 1
ATOM 675 O O . VAL A 1 90 ? -18.710 -2.873 31.982 1.00 75.25 90 VAL A O 1
ATOM 678 N N . CYS A 1 91 ? -17.032 -3.194 30.523 1.00 75.56 91 CYS A N 1
ATOM 679 C CA . CYS A 1 91 ? -16.853 -1.788 30.182 1.00 75.56 91 CYS A CA 1
ATOM 680 C C . CYS A 1 91 ? -17.117 -1.611 28.687 1.00 75.56 91 CYS A C 1
ATOM 682 O O . CYS A 1 91 ? -16.409 -2.181 27.855 1.00 75.56 91 CYS A O 1
ATOM 684 N N . VAL A 1 92 ? -18.133 -0.820 28.343 1.00 77.75 92 VAL A N 1
ATOM 685 C CA . VAL A 1 92 ? -18.444 -0.450 26.959 1.00 77.75 92 VAL A CA 1
ATOM 686 C C . VAL A 1 92 ? -18.102 1.017 26.757 1.00 77.75 92 VAL A C 1
ATOM 688 O O . VAL A 1 92 ? -18.697 1.889 27.388 1.00 77.75 92 VAL A O 1
ATOM 691 N N . ILE A 1 93 ? -17.159 1.294 25.857 1.00 79.00 93 ILE A N 1
ATOM 692 C CA . ILE A 1 93 ? -16.828 2.653 25.421 1.00 79.00 93 ILE A CA 1
ATOM 693 C C . ILE A 1 93 ? -17.471 2.868 24.052 1.00 79.00 93 ILE A C 1
ATOM 695 O O . ILE A 1 93 ? -17.092 2.234 23.068 1.00 79.00 93 ILE A O 1
ATOM 699 N N . HIS A 1 94 ? -18.467 3.747 23.997 1.00 79.19 94 HIS A N 1
ATOM 700 C CA . HIS A 1 94 ? -19.165 4.090 22.763 1.00 79.19 94 HIS A CA 1
ATOM 701 C C . HIS A 1 94 ? -18.356 5.092 21.931 1.00 79.19 94 HIS A C 1
ATOM 703 O O . HIS A 1 94 ? -17.504 5.819 22.441 1.00 79.19 94 HIS A O 1
ATOM 709 N N . PHE A 1 95 ? -18.666 5.181 20.635 1.00 73.50 95 PHE A N 1
ATOM 710 C CA . PHE A 1 95 ? -17.997 6.092 19.696 1.00 73.50 95 PHE A CA 1
ATOM 711 C C . PHE A 1 95 ? -18.107 7.576 20.090 1.00 73.50 95 PHE A C 1
ATOM 713 O O . PHE A 1 95 ? -17.257 8.380 19.726 1.00 73.50 95 PHE A O 1
ATOM 720 N N . ASN A 1 96 ? -19.154 7.941 20.832 1.00 80.62 96 ASN A N 1
ATOM 721 C CA . ASN A 1 96 ? -19.386 9.286 21.355 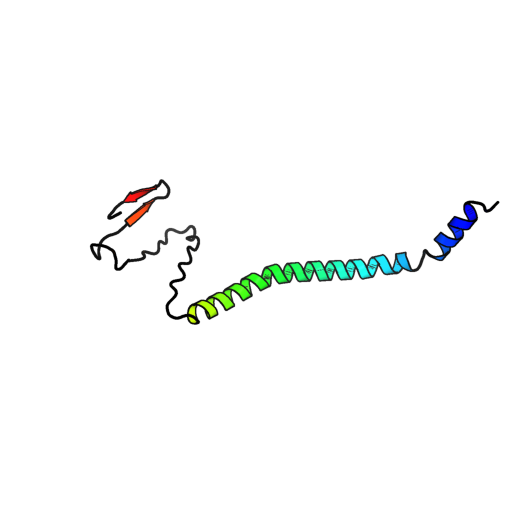1.00 80.62 96 ASN A CA 1
ATOM 722 C C . ASN A 1 96 ? -18.691 9.529 22.710 1.00 80.62 96 ASN A C 1
ATOM 724 O O . ASN A 1 96 ? -18.961 10.532 23.363 1.00 80.62 96 ASN A O 1
ATOM 728 N N . GLY A 1 97 ? -17.838 8.602 23.157 1.00 77.75 97 GLY A N 1
ATOM 729 C CA . GLY A 1 97 ? -17.124 8.675 24.430 1.00 77.75 97 GLY A CA 1
ATOM 730 C C . GLY A 1 97 ? -17.957 8.275 25.649 1.00 77.75 97 GLY A C 1
ATOM 731 O O . GLY A 1 97 ? -17.420 8.243 26.754 1.00 77.75 97 GLY A O 1
ATOM 732 N N . VAL A 1 98 ? -19.242 7.936 25.480 1.00 87.19 98 VAL A N 1
ATOM 733 C CA . VAL A 1 98 ? -20.090 7.489 26.591 1.00 87.19 98 VAL A CA 1
ATOM 734 C C . VAL A 1 98 ? -19.627 6.119 27.074 1.00 87.19 98 VAL A C 1
ATOM 736 O O . VAL A 1 98 ? -19.521 5.163 26.300 1.00 87.19 98 VAL A O 1
ATOM 739 N N . ARG A 1 99 ? -19.382 6.028 28.378 1.00 84.88 99 ARG A N 1
ATOM 740 C CA . ARG A 1 99 ? -19.036 4.790 29.070 1.00 84.88 99 ARG A CA 1
ATOM 741 C C . ARG A 1 99 ? -20.278 4.141 29.662 1.00 84.88 99 ARG A C 1
ATOM 743 O O . ARG A 1 99 ? -21.190 4.825 30.122 1.00 84.88 99 ARG A O 1
ATOM 750 N N . THR A 1 100 ? -20.330 2.818 29.635 1.00 82.50 100 THR A N 1
ATOM 751 C CA . THR A 1 100 ? -21.392 2.043 30.281 1.00 82.50 100 THR A CA 1
ATOM 752 C C . THR A 1 100 ? -20.786 0.819 30.946 1.00 82.50 100 THR A C 1
ATOM 754 O O . THR A 1 100 ? -20.049 0.071 30.301 1.00 82.50 100 THR A O 1
ATOM 757 N N . GLY A 1 101 ? -21.126 0.617 32.218 1.00 79.06 101 GLY A N 1
ATOM 758 C CA . GLY A 1 101 ? -20.602 -0.463 33.044 1.00 79.06 101 GLY A CA 1
ATOM 759 C C . GLY A 1 101 ? -19.468 0.003 33.954 1.00 79.06 101 GLY A C 1
ATOM 760 O O . GLY A 1 101 ? -19.523 1.119 34.456 1.00 79.06 101 GLY A O 1
ATOM 761 N N . ASP A 1 102 ? -18.488 -0.862 34.196 1.00 73.19 102 ASP A N 1
ATOM 762 C CA . ASP A 1 102 ? -17.509 -0.706 35.282 1.00 73.19 102 ASP A CA 1
ATOM 763 C C . ASP A 1 102 ? -16.202 -0.076 34.768 1.00 73.19 102 ASP A C 1
ATOM 765 O O . ASP A 1 102 ? -15.159 -0.722 34.623 1.00 73.19 102 ASP A O 1
ATOM 769 N N . CYS A 1 103 ? -16.334 1.188 34.362 1.00 73.56 103 CYS A N 1
ATOM 770 C CA . CYS A 1 103 ? -15.290 2.112 33.939 1.00 73.56 103 CYS A CA 1
ATOM 771 C C . CYS A 1 103 ? -15.778 3.562 34.105 1.00 73.56 103 CYS A C 1
ATOM 773 O O . CYS A 1 103 ? -14.947 4.461 33.859 1.00 73.56 103 CYS A O 1
#

Secondary structure (DSSP, 8-state):
---HHHHHHHHHHTTTHHHHHHHHHHHHHHHHHHHHHHHHHHHHHHHHHHHHHHHHTT-TT------PPPPSSS----PPPTTSSSTT--EEE-TTS-EEE--

Sequence (103 aa):
MFGDSDWEKFLAERGPLLEIVQSGAIRIALLFGSTAIAIALLLAPVLDRETRVAGVNALPGIDRMVTGTVPTGKIYTLHRSILQDTPSSVCVIHFNGVRTGDC

Foldseek 3Di:
DDDPVVVVVVVVVVPDPCVVVVPPVVVVVVVVVVVVVVVCVVVVVVVVVVVVVVVVVVDPPDPPDDPDDDPPDPDDDDDQDPPDPDSPFDWDQDPVRDIDTDD

pLDDT: mean 71.13, std 13.99, range [52.75, 97.69]